Protein AF-A0A4U9I179-F1 (afdb_monomer)

Sequence (63 aa):
MWVDGRQIQPLEWVAVYYDNPDEVPAEKLRCGTVVTVPDDFVIPANSEGVILTEVAERRVRGC

Mean predicted aligned error: 5.06 Å

Structure (mmCIF, N/CA/C/O backbone):
data_AF-A0A4U9I179-F1
#
_entry.id   AF-A0A4U9I179-F1
#
loop_
_atom_site.group_PDB
_atom_site.id
_atom_site.type_symbol
_atom_site.label_atom_id
_atom_site.label_alt_id
_atom_site.label_comp_id
_atom_site.label_asym_id
_atom_site.label_entity_id
_atom_site.label_seq_id
_atom_site.pdbx_PDB_ins_code
_atom_site.Cartn_x
_atom_site.Cartn_y
_atom_site.Cartn_z
_atom_site.occupancy
_atom_site.B_iso_or_equiv
_atom_site.auth_seq_id
_atom_site.auth_comp_id
_atom_site.auth_asym_id
_atom_site.auth_atom_id
_atom_site.pdbx_PDB_model_num
ATOM 1 N N . MET A 1 1 ? 1.579 8.510 12.949 1.00 82.88 1 MET A N 1
ATOM 2 C CA . MET A 1 1 ? 1.161 7.799 11.717 1.00 82.88 1 MET A CA 1
ATOM 3 C C . MET A 1 1 ? -0.369 7.695 11.706 1.00 82.88 1 MET A C 1
ATOM 5 O O . MET A 1 1 ? -0.945 7.842 12.778 1.00 82.88 1 MET A O 1
ATOM 9 N N . TRP A 1 2 ? -1.057 7.482 10.569 1.00 93.19 2 TRP A N 1
ATOM 10 C CA . TRP A 1 2 ? -2.537 7.340 10.566 1.00 93.19 2 TRP A CA 1
ATOM 11 C C . TRP A 1 2 ? -3.006 6.208 11.496 1.00 93.19 2 TRP A C 1
ATOM 13 O O . TRP A 1 2 ? -3.924 6.412 12.285 1.00 93.19 2 TRP A O 1
ATOM 23 N N . VAL A 1 3 ? -2.300 5.072 11.475 1.00 94.12 3 VAL A N 1
ATOM 24 C CA . VAL A 1 3 ? -2.544 3.900 12.335 1.00 94.12 3 VAL A CA 1
ATOM 25 C C . VAL A 1 3 ? -2.558 4.276 13.822 1.00 94.12 3 VAL A C 1
ATOM 27 O O . VAL A 1 3 ? -3.553 4.021 14.496 1.00 94.12 3 VAL A O 1
ATOM 30 N N . ASP A 1 4 ? -1.522 4.968 14.315 1.00 92.56 4 ASP A N 1
ATOM 31 C CA . ASP A 1 4 ? -1.452 5.398 15.723 1.00 92.56 4 ASP A CA 1
ATOM 32 C C . ASP A 1 4 ? -2.567 6.388 16.071 1.00 92.56 4 ASP A C 1
ATOM 34 O O . ASP A 1 4 ? -3.218 6.270 17.106 1.00 92.56 4 ASP A O 1
ATOM 38 N N . GLY A 1 5 ? -2.809 7.359 15.183 1.00 93.31 5 GLY A N 1
ATOM 39 C CA . GLY A 1 5 ? -3.813 8.402 15.392 1.00 93.31 5 GLY A CA 1
ATOM 40 C C . GLY A 1 5 ? -5.242 7.861 15.438 1.00 93.31 5 GLY A C 1
ATOM 41 O O . GLY A 1 5 ? -6.122 8.508 15.999 1.00 93.31 5 GLY A O 1
ATOM 42 N N . ARG A 1 6 ? -5.475 6.678 14.859 1.00 93.25 6 ARG A N 1
ATOM 43 C CA . ARG A 1 6 ? -6.759 5.965 14.888 1.00 93.25 6 ARG A CA 1
ATOM 44 C C . ARG A 1 6 ? -6.782 4.778 15.844 1.00 93.25 6 ARG A C 1
ATOM 46 O O . ARG A 1 6 ? -7.812 4.120 15.924 1.00 93.25 6 ARG A O 1
ATOM 53 N N . GLN A 1 7 ? -5.682 4.522 16.554 1.00 93.19 7 GLN A N 1
ATOM 54 C CA . GLN A 1 7 ? -5.523 3.381 17.459 1.00 93.19 7 GLN A CA 1
ATOM 55 C C . GLN A 1 7 ? -5.853 2.038 16.782 1.00 93.19 7 GLN A C 1
ATOM 57 O O . GLN A 1 7 ? -6.414 1.133 17.398 1.00 93.19 7 GLN A O 1
ATOM 62 N N . ILE A 1 8 ? -5.520 1.916 15.495 1.00 93.50 8 ILE A N 1
ATOM 63 C CA . ILE A 1 8 ? -5.749 0.697 14.717 1.00 93.50 8 ILE A CA 1
ATOM 64 C C . ILE A 1 8 ? -4.693 -0.334 15.120 1.00 93.50 8 ILE A C 1
ATOM 66 O O . ILE A 1 8 ? -3.506 -0.016 15.162 1.00 93.50 8 ILE A O 1
ATOM 70 N N . GLN A 1 9 ? -5.114 -1.571 15.382 1.00 94.88 9 GLN A N 1
ATOM 71 C CA . GLN A 1 9 ? -4.206 -2.704 15.567 1.00 94.88 9 GLN A CA 1
ATOM 72 C C . GLN A 1 9 ? -4.076 -3.463 14.239 1.00 94.88 9 GLN A C 1
ATOM 74 O O . GLN A 1 9 ? -5.014 -4.165 13.860 1.00 94.88 9 GLN A O 1
ATOM 79 N N . PRO A 1 10 ? -2.968 -3.295 13.496 1.00 94.12 10 PRO A N 1
ATOM 80 C CA . PRO A 1 10 ? -2.780 -3.984 12.227 1.00 94.12 10 PRO A CA 1
ATOM 81 C C . PRO A 1 10 ? -2.470 -5.467 12.446 1.00 94.12 10 PRO A C 1
ATOM 83 O O . PRO A 1 10 ? -1.830 -5.829 13.434 1.00 94.12 10 PRO A O 1
ATOM 86 N N . LEU A 1 11 ? -2.872 -6.313 11.498 1.00 94.62 11 LEU A N 1
ATOM 87 C CA . LEU A 1 11 ? -2.473 -7.723 11.483 1.00 94.62 11 LEU A CA 1
ATOM 88 C C . LEU A 1 11 ? -1.020 -7.867 11.003 1.00 94.62 11 LEU A C 1
ATOM 90 O O . LEU A 1 11 ? -0.235 -8.606 11.593 1.00 94.62 11 LEU A O 1
ATOM 94 N N . GLU A 1 12 ? -0.647 -7.123 9.960 1.00 94.62 12 GLU A N 1
ATOM 95 C CA . GLU A 1 12 ? 0.697 -7.097 9.382 1.00 94.62 12 GLU A CA 1
ATOM 96 C C . GLU A 1 12 ? 0.996 -5.722 8.765 1.00 94.62 12 GLU A C 1
ATOM 98 O O . GLU A 1 12 ? 0.096 -5.017 8.307 1.00 94.62 12 GLU A O 1
ATOM 103 N N . TRP A 1 13 ? 2.277 -5.352 8.723 1.00 94.44 13 TRP A N 1
ATOM 104 C CA . TRP A 1 13 ? 2.783 -4.237 7.922 1.00 94.44 13 TRP A CA 1
ATOM 105 C C . TRP A 1 13 ? 3.321 -4.757 6.594 1.00 94.44 13 TRP A C 1
ATOM 107 O O . TRP A 1 13 ? 4.207 -5.609 6.579 1.00 94.44 13 TRP A O 1
ATOM 117 N N . VAL A 1 14 ? 2.828 -4.215 5.483 1.00 93.31 14 VAL A N 1
ATOM 118 C CA . VAL A 1 14 ? 3.156 -4.704 4.142 1.00 93.31 14 VAL A CA 1
ATOM 119 C C . VAL A 1 14 ? 3.652 -3.559 3.267 1.00 93.31 14 VAL A C 1
ATOM 121 O O . VAL A 1 14 ? 3.053 -2.485 3.212 1.00 93.31 14 VAL A O 1
ATOM 124 N N . ALA A 1 15 ? 4.743 -3.809 2.545 1.00 93.25 15 ALA A N 1
ATOM 125 C CA . ALA A 1 15 ? 5.178 -2.976 1.433 1.00 93.25 15 ALA A CA 1
ATOM 126 C C . ALA A 1 15 ? 4.736 -3.634 0.121 1.00 93.25 15 ALA A C 1
ATOM 128 O O . ALA A 1 15 ? 5.164 -4.745 -0.196 1.00 93.25 15 ALA A O 1
ATOM 129 N N . VAL A 1 16 ? 3.879 -2.953 -0.635 1.00 91.62 16 VAL A N 1
ATOM 130 C CA . VAL A 1 16 ? 3.415 -3.397 -1.953 1.00 91.62 16 VAL A CA 1
ATOM 131 C C . VAL A 1 16 ? 4.191 -2.634 -3.016 1.00 91.62 16 VAL A C 1
ATOM 133 O O . VAL A 1 16 ? 4.168 -1.406 -3.026 1.00 91.62 16 VAL A O 1
ATOM 136 N N . TYR A 1 17 ? 4.861 -3.352 -3.913 1.00 92.50 17 TYR A N 1
ATOM 137 C CA . TYR A 1 17 ? 5.565 -2.780 -5.060 1.00 92.50 17 TYR A CA 1
ATOM 138 C C . TYR A 1 17 ? 4.780 -3.106 -6.326 1.00 92.50 17 TYR A C 1
ATOM 140 O O . TYR A 1 17 ? 4.456 -4.269 -6.561 1.00 92.50 17 TYR A O 1
ATOM 148 N N . TYR A 1 18 ? 4.450 -2.085 -7.115 1.00 91.75 18 TYR A N 1
ATOM 149 C CA . TYR A 1 18 ? 3.580 -2.240 -8.288 1.00 91.75 18 TYR A CA 1
ATOM 150 C C . TYR A 1 18 ? 4.345 -2.389 -9.603 1.00 91.75 18 TYR A C 1
ATOM 152 O O . TYR A 1 18 ? 3.750 -2.750 -10.614 1.00 91.75 18 TYR A O 1
ATOM 160 N N . ASP A 1 19 ? 5.640 -2.089 -9.593 1.00 94.81 19 ASP A N 1
ATOM 161 C CA . ASP A 1 19 ? 6.457 -1.930 -10.789 1.00 94.81 19 ASP A CA 1
ATOM 162 C C . ASP A 1 19 ? 7.779 -2.706 -10.639 1.00 94.81 19 ASP A C 1
ATOM 164 O O . ASP A 1 19 ? 8.288 -2.872 -9.527 1.00 94.81 19 ASP A O 1
ATOM 168 N N . ASN A 1 20 ? 8.340 -3.176 -11.759 1.00 95.06 20 ASN A N 1
ATOM 169 C CA . ASN A 1 20 ? 9.644 -3.841 -11.793 1.00 95.06 20 ASN A CA 1
ATOM 170 C C . ASN A 1 20 ? 10.772 -2.785 -11.824 1.00 95.06 20 ASN A C 1
ATOM 172 O O . ASN A 1 20 ? 10.831 -2.019 -12.790 1.00 95.06 20 ASN A O 1
ATOM 176 N N . PRO A 1 21 ? 11.680 -2.737 -10.829 1.00 94.88 21 PRO A N 1
ATOM 177 C CA . PRO A 1 21 ? 12.769 -1.756 -10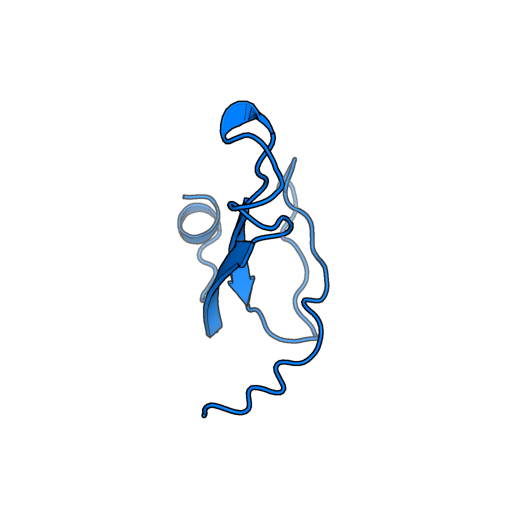.786 1.00 94.88 21 PRO A CA 1
ATOM 178 C C . PRO A 1 21 ? 13.793 -1.886 -11.922 1.00 94.88 21 PRO A C 1
ATOM 180 O O . PRO A 1 21 ? 14.479 -0.909 -12.209 1.00 94.88 21 PRO A O 1
ATOM 183 N N . ASP A 1 22 ? 13.886 -3.043 -12.585 1.00 97.12 22 ASP A N 1
ATOM 184 C CA . ASP A 1 22 ? 14.784 -3.226 -13.735 1.00 97.12 22 ASP A CA 1
ATOM 185 C C . ASP A 1 22 ? 14.204 -2.649 -15.041 1.00 97.12 22 ASP A C 1
ATOM 187 O O . ASP A 1 22 ? 14.938 -2.395 -15.997 1.00 97.12 22 ASP A O 1
ATOM 191 N N . GLU A 1 23 ? 12.886 -2.430 -15.098 1.00 97.44 23 GLU A N 1
ATOM 192 C CA . GLU A 1 23 ? 12.178 -1.946 -16.292 1.00 97.44 23 GLU A CA 1
ATOM 193 C C . GLU A 1 23 ? 11.696 -0.500 -16.148 1.00 97.44 23 GLU A C 1
ATOM 195 O O . GLU A 1 23 ? 11.661 0.257 -17.122 1.00 97.44 23 GLU A O 1
ATOM 200 N N . VAL A 1 24 ? 11.296 -0.108 -14.938 1.00 97.50 24 VAL A N 1
ATOM 201 C CA . VAL A 1 24 ? 10.686 1.192 -14.667 1.00 97.50 24 VAL A CA 1
ATOM 202 C C . VAL A 1 24 ? 1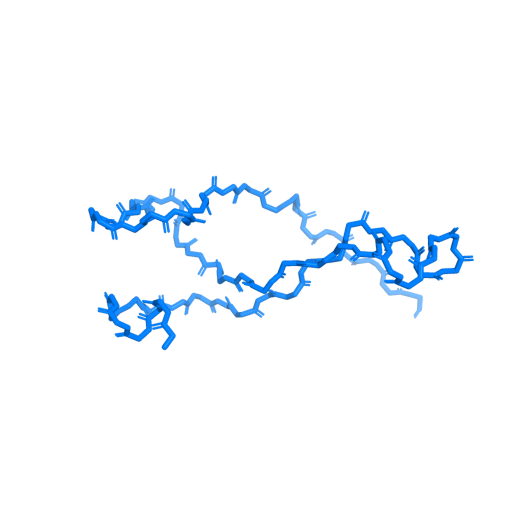1.713 2.124 -14.016 1.00 97.50 24 VAL A C 1
ATOM 204 O O . VAL A 1 24 ? 12.284 1.774 -12.983 1.00 97.50 24 VAL A O 1
ATOM 207 N N . PRO A 1 25 ? 11.934 3.336 -14.571 1.00 96.81 25 PRO A N 1
ATOM 208 C CA . PRO A 1 25 ? 12.822 4.327 -13.971 1.00 96.81 25 PRO A CA 1
ATOM 209 C C . PRO A 1 25 ? 12.451 4.647 -12.523 1.00 96.81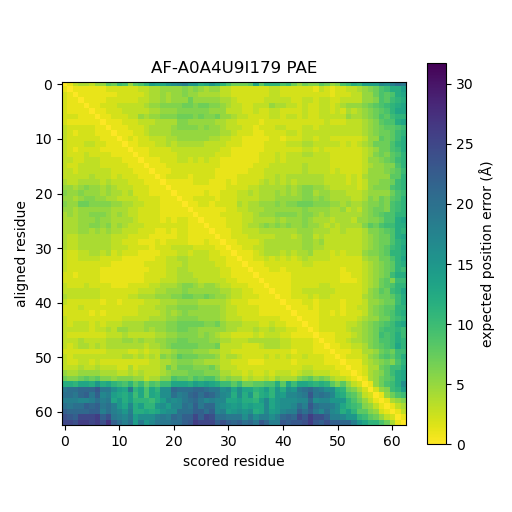 25 PRO A C 1
ATOM 211 O O . PRO A 1 25 ? 11.267 4.718 -12.182 1.00 96.81 25 PRO A O 1
ATOM 214 N N . ALA A 1 26 ? 13.461 4.907 -11.692 1.00 94.94 26 ALA A N 1
ATOM 215 C CA . ALA A 1 26 ? 13.299 5.091 -10.251 1.00 94.94 26 ALA A CA 1
ATOM 216 C C . ALA A 1 26 ? 12.267 6.172 -9.887 1.00 94.94 26 ALA A C 1
ATOM 218 O O . ALA A 1 26 ? 11.485 5.989 -8.960 1.00 94.94 26 ALA A O 1
ATOM 219 N N . GLU A 1 27 ? 12.208 7.270 -10.643 1.00 96.19 27 GLU A N 1
ATOM 220 C CA . GLU A 1 27 ? 11.271 8.374 -10.419 1.00 96.19 27 GLU A CA 1
ATOM 221 C C . GLU A 1 27 ? 9.806 8.044 -10.752 1.00 96.19 27 GLU A C 1
ATOM 223 O O . GLU A 1 27 ? 8.910 8.826 -10.436 1.00 96.19 27 GLU A O 1
ATOM 228 N N . LYS A 1 28 ? 9.551 6.898 -11.393 1.00 95.94 28 LYS A N 1
ATOM 229 C CA . LYS A 1 28 ? 8.210 6.414 -11.750 1.00 95.94 28 LYS A CA 1
ATOM 230 C C . LYS A 1 28 ? 7.777 5.192 -10.946 1.00 95.94 28 LYS A C 1
ATOM 232 O O . LYS A 1 28 ? 6.620 4.797 -11.067 1.00 95.94 28 LYS A O 1
ATOM 237 N N . LEU A 1 29 ? 8.674 4.599 -10.156 1.00 95.88 29 LEU A N 1
ATOM 238 C CA . LEU A 1 29 ? 8.357 3.440 -9.329 1.00 95.88 29 LEU A CA 1
ATOM 239 C C . LEU A 1 29 ? 7.312 3.797 -8.279 1.00 95.88 29 LEU A C 1
ATOM 241 O O . LEU A 1 29 ? 7.420 4.806 -7.581 1.00 95.88 29 LEU A O 1
ATOM 245 N N . ARG A 1 30 ? 6.311 2.931 -8.138 1.00 95.38 30 ARG A N 1
ATOM 246 C CA . ARG A 1 30 ? 5.258 3.087 -7.141 1.00 95.38 30 ARG A CA 1
ATOM 247 C C . ARG A 1 30 ? 5.372 1.996 -6.093 1.00 95.38 30 ARG A C 1
ATOM 249 O O . ARG A 1 30 ? 5.446 0.804 -6.403 1.00 95.38 30 ARG A O 1
ATOM 256 N N . CY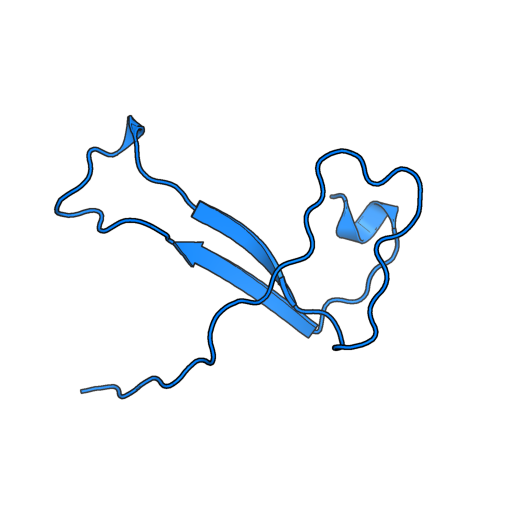S A 1 31 ? 5.301 2.413 -4.836 1.00 94.06 31 CYS A N 1
ATOM 257 C CA . CYS A 1 31 ? 5.120 1.517 -3.709 1.00 94.06 31 CYS A CA 1
ATOM 258 C C . CYS A 1 31 ? 4.039 2.045 -2.762 1.00 94.06 31 CYS A C 1
ATOM 260 O O . CYS A 1 31 ? 3.776 3.246 -2.693 1.00 94.06 31 CYS A O 1
ATOM 262 N N . GLY A 1 32 ? 3.391 1.130 -2.048 1.00 91.81 32 GLY A N 1
ATOM 263 C CA . GLY A 1 32 ? 2.462 1.437 -0.970 1.00 91.81 32 GLY A CA 1
ATOM 264 C C . GLY A 1 32 ? 2.951 0.822 0.332 1.00 91.81 32 GLY A C 1
ATOM 265 O O . GLY A 1 32 ? 3.195 -0.381 0.385 1.00 91.81 32 GLY A O 1
ATOM 266 N N . THR A 1 33 ? 3.056 1.633 1.383 1.00 93.50 33 THR A N 1
ATOM 267 C CA . THR A 1 33 ? 3.238 1.146 2.756 1.00 93.50 33 THR A CA 1
ATOM 268 C C . THR A 1 33 ? 1.866 1.057 3.400 1.00 93.50 33 THR A C 1
ATOM 270 O O . THR A 1 33 ? 1.245 2.081 3.688 1.00 93.50 33 THR A O 1
ATOM 273 N N . VAL A 1 34 ? 1.379 -0.164 3.587 1.00 94.31 34 VAL A N 1
ATOM 274 C CA . VAL A 1 34 ? 0.014 -0.445 4.034 1.00 94.31 34 VAL A CA 1
ATOM 275 C C . VAL A 1 34 ? 0.019 -1.363 5.251 1.00 94.31 34 VAL A C 1
ATOM 277 O O . VAL A 1 34 ? 1.043 -1.946 5.615 1.00 94.31 34 VAL A O 1
ATOM 280 N N . VAL A 1 35 ? -1.142 -1.486 5.883 1.00 95.00 35 VAL A N 1
ATOM 281 C CA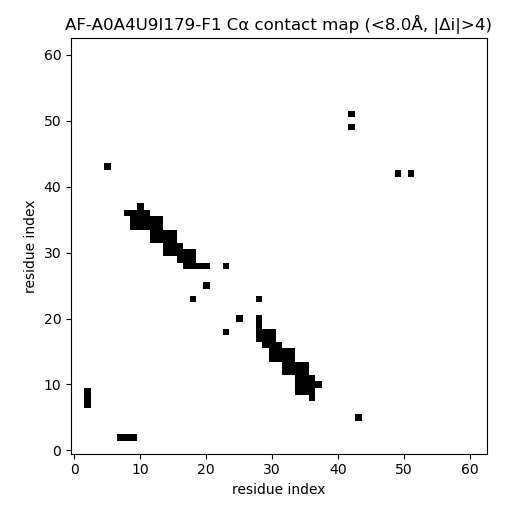 . VAL A 1 35 ? -1.394 -2.477 6.927 1.00 95.00 35 VAL A CA 1
ATOM 282 C C . VAL A 1 35 ? -2.495 -3.419 6.478 1.00 95.00 35 VAL A C 1
ATOM 284 O O . VAL A 1 35 ? -3.450 -2.982 5.838 1.00 95.00 35 VAL A O 1
ATOM 287 N N . THR A 1 36 ? -2.377 -4.697 6.821 1.00 95.06 36 THR A N 1
ATOM 288 C CA . THR A 1 36 ? -3.494 -5.632 6.683 1.00 95.06 36 THR A CA 1
ATOM 289 C C . THR A 1 36 ? -4.413 -5.511 7.896 1.00 95.06 36 THR A C 1
ATOM 291 O O . THR A 1 36 ? -3.983 -5.241 9.023 1.00 95.06 36 THR A O 1
ATOM 294 N N . VAL A 1 37 ? -5.703 -5.676 7.643 1.00 95.88 37 VAL A N 1
ATOM 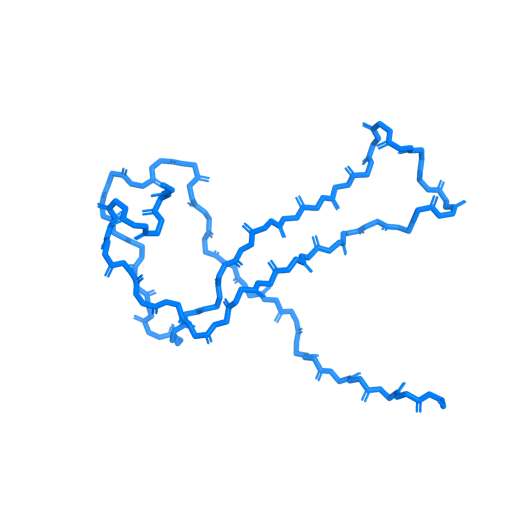295 C CA . VAL A 1 37 ? -6.799 -5.543 8.604 1.00 95.88 37 VAL A CA 1
ATOM 296 C C . VAL A 1 37 ? -7.765 -6.715 8.400 1.00 95.88 37 VAL A C 1
ATOM 298 O O . VAL A 1 37 ? -7.707 -7.342 7.342 1.00 95.88 37 VAL A O 1
ATOM 301 N N . PRO A 1 38 ? -8.620 -7.045 9.384 1.00 95.25 38 PRO A N 1
ATOM 302 C CA . PRO A 1 38 ? -9.668 -8.051 9.206 1.00 95.25 38 PRO A CA 1
ATOM 303 C C . PRO A 1 38 ? -10.598 -7.744 8.023 1.00 95.25 38 PRO A C 1
ATOM 305 O O . PRO A 1 38 ? -10.791 -6.580 7.675 1.00 95.25 38 PRO A O 1
ATOM 308 N N . ASP A 1 39 ? -11.216 -8.775 7.444 1.00 92.69 39 ASP A N 1
ATOM 309 C CA . ASP A 1 39 ? -12.082 -8.641 6.258 1.00 92.69 39 ASP A CA 1
ATOM 310 C C . ASP A 1 39 ? -13.313 -7.747 6.498 1.00 92.69 39 ASP A C 1
ATOM 312 O O . ASP A 1 39 ? -13.838 -7.130 5.574 1.00 92.69 39 ASP A O 1
ATOM 316 N N . ASP A 1 40 ? -13.775 -7.653 7.745 1.00 94.88 40 ASP A N 1
ATOM 317 C CA . ASP A 1 40 ? -14.900 -6.819 8.173 1.00 94.88 40 ASP A CA 1
ATOM 318 C C . ASP A 1 40 ? -14.482 -5.398 8.600 1.00 94.88 40 ASP A C 1
ATOM 320 O O . ASP A 1 40 ? -15.288 -4.638 9.145 1.00 94.88 40 ASP A O 1
ATOM 324 N N . PHE A 1 41 ? -13.228 -5.010 8.351 1.00 95.44 41 PHE A N 1
ATOM 325 C CA . PHE A 1 41 ? -12.711 -3.704 8.733 1.00 95.44 41 PHE A CA 1
ATOM 326 C C . PHE A 1 41 ? -13.404 -2.556 7.989 1.00 95.44 41 PHE A C 1
ATOM 328 O O . PHE A 1 41 ? -13.515 -2.530 6.763 1.00 95.44 41 PHE A O 1
ATOM 335 N N . VAL A 1 42 ? -13.779 -1.523 8.746 1.00 95.50 42 VAL A N 1
ATOM 336 C CA . VAL A 1 42 ? -14.368 -0.288 8.220 1.00 95.50 42 VAL A CA 1
ATOM 337 C C . VAL A 1 42 ? -13.404 0.871 8.448 1.00 95.50 42 VAL A C 1
ATOM 339 O O . VAL A 1 42 ? -12.976 1.113 9.578 1.00 95.50 42 VAL A O 1
ATOM 342 N N . ILE A 1 43 ? -13.096 1.633 7.391 1.00 95.06 43 ILE A N 1
ATOM 343 C CA . ILE A 1 43 ? -12.261 2.834 7.515 1.00 95.06 43 ILE A CA 1
ATOM 344 C C . ILE A 1 43 ? -12.942 3.838 8.466 1.00 95.06 43 ILE A C 1
ATOM 346 O O . ILE A 1 43 ? -14.070 4.266 8.204 1.00 95.06 43 ILE A O 1
ATOM 350 N N . PRO A 1 44 ? -12.259 4.291 9.534 1.00 94.94 44 PRO A N 1
ATOM 351 C CA . PRO A 1 44 ? -12.791 5.311 10.429 1.00 94.94 44 PRO A CA 1
ATOM 352 C C . PRO A 1 44 ? -13.086 6.639 9.711 1.00 94.94 44 PRO A C 1
ATOM 354 O O . PRO A 1 44 ? -12.298 7.087 8.875 1.00 94.94 44 PRO A O 1
ATOM 357 N N . ALA A 1 45 ? -14.161 7.334 10.098 1.00 93.62 45 ALA A N 1
ATOM 358 C CA . ALA A 1 45 ? -14.521 8.653 9.556 1.00 93.62 45 ALA A CA 1
ATOM 359 C C . ALA A 1 45 ? -13.364 9.668 9.643 1.00 93.62 45 ALA A C 1
ATOM 361 O O . ALA A 1 45 ? -12.550 9.588 10.558 1.00 93.62 45 ALA A O 1
ATOM 362 N N . ASN A 1 46 ? -13.297 10.654 8.742 1.00 94.12 46 ASN A N 1
ATOM 363 C CA . ASN A 1 46 ? -12.208 11.649 8.630 1.00 94.12 46 ASN A CA 1
ATOM 364 C C . ASN A 1 46 ? -10.836 11.070 8.211 1.00 94.12 46 ASN A C 1
ATOM 366 O O . ASN A 1 46 ? -9.794 11.621 8.564 1.00 94.12 46 ASN A O 1
ATOM 370 N N . SER A 1 47 ? -10.801 9.912 7.547 1.00 94.50 47 SER A N 1
ATOM 371 C CA . SER A 1 47 ? -9.559 9.293 7.041 1.00 94.50 47 SER A CA 1
ATOM 372 C C . SER A 1 47 ? -9.313 9.670 5.579 1.00 94.50 47 SER A C 1
ATOM 374 O O . SER A 1 47 ? -9.202 8.809 4.710 1.00 94.50 47 SER A O 1
ATOM 376 N N . GLU A 1 48 ? -9.293 10.971 5.295 1.00 94.38 48 GLU A N 1
ATOM 377 C CA . GLU A 1 48 ? -9.090 11.489 3.940 1.00 94.38 48 GLU A CA 1
ATOM 378 C C . GLU A 1 48 ? -7.773 10.968 3.344 1.00 94.38 48 GLU A C 1
ATOM 380 O O . GLU A 1 48 ? -6.735 10.952 4.006 1.00 94.38 48 GLU A O 1
ATOM 385 N N . GLY A 1 49 ? -7.827 10.504 2.093 1.00 91.31 49 GLY A N 1
ATOM 386 C CA . GLY A 1 49 ? -6.672 9.944 1.384 1.00 91.31 49 GLY A CA 1
ATOM 387 C C . GLY A 1 49 ? -6.328 8.488 1.724 1.00 91.31 49 GLY A C 1
ATOM 388 O O . GLY A 1 49 ? -5.435 7.930 1.091 1.00 91.31 49 GLY A O 1
ATOM 389 N N . VAL A 1 50 ? -7.028 7.849 2.669 1.00 93.88 50 VAL A N 1
ATOM 390 C CA . VAL A 1 50 ? -6.864 6.415 2.960 1.00 93.88 50 VAL A CA 1
ATOM 391 C C . VAL A 1 50 ? -7.775 5.592 2.057 1.00 93.88 50 VAL A C 1
ATOM 393 O O . VAL A 1 50 ? -8.957 5.893 1.905 1.00 93.88 50 VAL A O 1
ATOM 396 N N . ILE A 1 51 ? -7.219 4.535 1.471 1.00 92.62 51 ILE A N 1
ATOM 397 C CA . ILE A 1 51 ? -7.917 3.637 0.550 1.00 92.62 51 ILE A CA 1
ATOM 398 C C . ILE A 1 51 ? -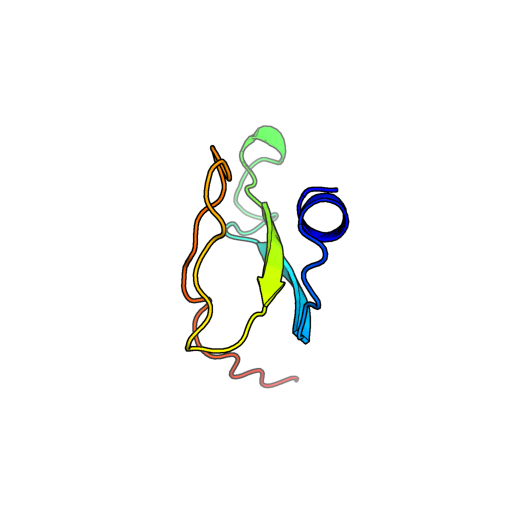7.936 2.240 1.172 1.00 92.62 51 ILE A C 1
ATOM 400 O O . ILE A 1 51 ? -6.914 1.781 1.681 1.00 92.62 51 ILE A O 1
ATOM 404 N N . LEU A 1 52 ? -9.088 1.568 1.116 1.00 93.38 52 LEU A N 1
ATOM 405 C CA . LEU A 1 52 ? -9.209 0.142 1.415 1.00 93.38 52 LEU A CA 1
ATOM 406 C C . LEU A 1 52 ? -9.218 -0.614 0.089 1.00 93.38 52 LEU A C 1
ATOM 408 O O . LEU A 1 52 ? -9.992 -0.292 -0.811 1.00 93.38 52 LEU A O 1
ATOM 412 N N . THR A 1 53 ? -8.327 -1.586 -0.044 1.00 92.62 53 THR A N 1
ATOM 413 C CA . THR A 1 53 ? -8.210 -2.417 -1.239 1.00 92.62 53 THR A CA 1
ATOM 414 C C . THR A 1 53 ? -7.717 -3.802 -0.847 1.00 92.62 53 THR A C 1
ATOM 416 O O . THR A 1 53 ? -7.140 -3.976 0.227 1.00 92.62 53 THR A O 1
ATOM 419 N N . GLU A 1 54 ? -7.937 -4.774 -1.721 1.00 89.69 54 GLU A N 1
ATOM 420 C CA . GLU A 1 54 ? -7.433 -6.129 -1.551 1.00 89.69 54 GLU A CA 1
ATOM 421 C C . GLU A 1 54 ? -6.062 -6.254 -2.216 1.00 89.69 54 GLU A C 1
ATOM 423 O O . GLU A 1 54 ? -5.852 -5.826 -3.353 1.00 89.69 54 GLU A O 1
ATOM 428 N N . VAL A 1 55 ? -5.118 -6.870 -1.510 1.00 82.75 55 VAL A N 1
ATOM 429 C CA . VAL A 1 55 ? -3.847 -7.298 -2.096 1.00 82.75 55 VAL A CA 1
ATOM 430 C C . VAL A 1 55 ? -4.014 -8.762 -2.483 1.00 82.75 55 VAL A C 1
ATOM 432 O O . VAL A 1 55 ? -4.345 -9.584 -1.631 1.00 82.75 55 VAL A O 1
ATOM 435 N N . ALA A 1 56 ? -3.818 -9.077 -3.768 1.00 75.38 56 ALA A N 1
ATOM 436 C CA . ALA A 1 56 ? -4.049 -10.415 -4.311 1.00 75.38 56 ALA A CA 1
ATOM 437 C C . ALA A 1 56 ? -3.342 -11.516 -3.496 1.00 75.38 56 ALA A C 1
ATOM 439 O O . ALA A 1 56 ? -2.216 -11.337 -3.022 1.00 75.38 56 ALA A O 1
ATOM 440 N N . GLU A 1 57 ? -4.017 -12.663 -3.365 1.00 60.84 57 GLU A N 1
ATOM 441 C CA . GLU A 1 57 ? -3.618 -13.763 -2.488 1.00 60.84 57 GLU A CA 1
ATOM 442 C C . GLU A 1 57 ? -2.169 -14.213 -2.717 1.00 60.84 57 GLU A C 1
ATOM 444 O O . GLU A 1 57 ? -1.736 -14.581 -3.815 1.00 60.84 57 GLU A O 1
ATOM 449 N N . ARG A 1 58 ? -1.399 -14.206 -1.630 1.00 62.88 58 ARG A N 1
ATOM 450 C CA . ARG A 1 58 ? 0.035 -14.464 -1.646 1.00 62.88 58 ARG A CA 1
ATOM 451 C C . ARG A 1 58 ? 0.320 -15.961 -1.812 1.00 62.88 58 ARG A C 1
ATOM 453 O O . ARG A 1 58 ? 0.473 -16.680 -0.829 1.00 62.88 58 ARG A O 1
ATOM 460 N N . ARG A 1 59 ? 0.481 -16.442 -3.051 1.00 53.31 59 ARG A N 1
ATOM 461 C CA . ARG A 1 59 ? 1.069 -17.770 -3.320 1.00 53.31 59 ARG A CA 1
ATOM 462 C C . ARG A 1 59 ? 2.540 -17.639 -3.707 1.00 53.31 59 ARG A C 1
ATOM 464 O O . ARG A 1 59 ? 2.883 -17.489 -4.874 1.00 53.31 59 ARG A O 1
ATOM 471 N N . VAL A 1 60 ? 3.415 -17.710 -2.707 1.00 58.25 60 VAL A N 1
ATOM 472 C CA . VAL A 1 60 ? 4.874 -17.678 -2.892 1.00 58.25 60 VAL A CA 1
ATOM 473 C C . VAL A 1 60 ? 5.389 -19.105 -3.082 1.00 58.25 60 VAL A C 1
ATOM 475 O O . VAL A 1 60 ? 5.158 -19.961 -2.231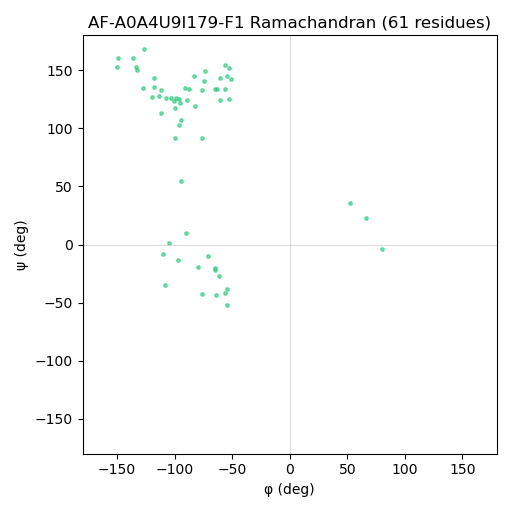 1.00 58.25 60 VAL A O 1
ATOM 478 N N . ARG A 1 61 ? 6.101 -19.379 -4.178 1.00 51.59 61 ARG A N 1
ATOM 479 C CA . ARG A 1 61 ? 7.007 -20.533 -4.272 1.00 51.59 61 ARG A CA 1
ATOM 480 C C . ARG A 1 61 ? 8.426 -19.989 -4.340 1.00 51.59 61 ARG A C 1
ATOM 482 O O . ARG A 1 61 ? 8.766 -19.312 -5.303 1.00 51.59 61 ARG A O 1
ATOM 489 N N . GLY A 1 62 ? 9.207 -20.246 -3.295 1.00 54.72 62 GLY A N 1
ATOM 490 C CA . GLY A 1 62 ? 10.651 -20.035 -3.329 1.00 54.72 62 GLY A CA 1
ATOM 491 C C . GLY A 1 62 ? 11.316 -21.126 -4.164 1.00 54.72 62 GLY A C 1
ATOM 492 O O . GLY A 1 62 ? 10.878 -22.280 -4.109 1.00 54.72 62 GLY A O 1
ATOM 493 N N . CYS A 1 63 ? 12.323 -20.738 -4.943 1.00 45.91 63 CYS A N 1
ATOM 494 C CA . CYS A 1 63 ? 13.319 -21.659 -5.486 1.00 45.91 63 CYS A CA 1
ATOM 495 C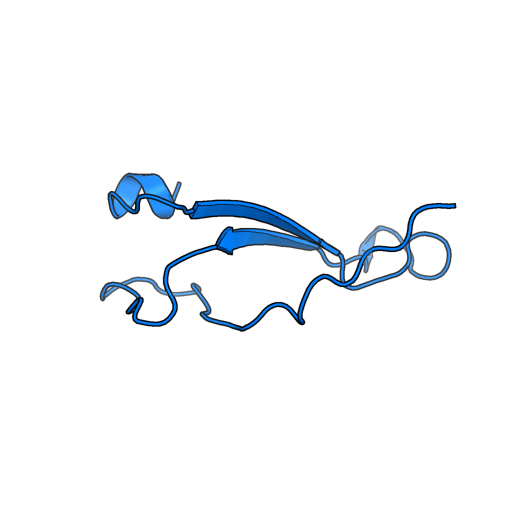 C . CYS A 1 63 ? 14.314 -22.051 -4.391 1.00 45.91 63 CYS A C 1
ATOM 497 O O . CYS A 1 63 ? 14.638 -21.167 -3.563 1.00 45.91 63 CYS A O 1
#

Nearest PDB structures (foldseek):
  1jyh-assembly1_A  TM=9.595E-01  e=3.289E-04  Escherichia coli

Secondary structure (DSSP, 8-state):
-HHHHTT---SEEEEEE-S-TTTS-GGG--EEEEEE--TT--PPTT-TT----PPPP------

Solvent-accessible surface area (backbone atoms only — not comparable to full-atom values): 4599 Å² total; per-residue (Å²): 105,74,50,67,78,66,70,58,81,63,78,43,82,44,80,48,70,80,59,57,76,93,78,40,58,77,95,73,57,48,71,45,86,48,65,42,67,64,94,86,66,72,85,63,86,93,51,81,94,67,81,90,81,86,77,80,82,87,81,82,81,84,130

Foldseek 3Di:
DVCVVVVPDFPDWDKAWDDDPVPDPPVPTDIDTDGHDDPPDDDDPPPPPDDDDDDPDDDDDDD

Radius of gyration: 14.47 Å; Cα contacts (8 Å, |Δi|>4): 47; chains: 1; bounding box: 30×33×34 Å

InterPro domains:
  IPR011256 Regulatory factor, effector binding domain superfamily [G3DSA:3.20.80.10] (1-61)
  IPR011256 Regulatory factor, effector binding domain superfamily [SSF55136] (2-59)

pLDDT: mean 89.24, std 12.57, range [45.91, 97.5]

Organism: NCBI:txid83655